Protein AF-A0A936KFX5-F1 (afdb_monomer_lite)

pLDDT: mean 88.37, std 10.58, range [56.69, 98.38]

Radius of gyration: 21.77 Å; chains: 1; bounding box: 62×21×56 Å

Secondary structure (DSSP, 8-state):
--HHHHHHHHHHHHHHHHHHHHHHHHHHHT-HHHHHHHHHHHHHHHHHHHHT--GGGT--HHHHHHHHHHHHHHHHHHHHHHHHHHHHHHHHHHHHHHHHHHHHHHHHT--

Sequence (111 aa):
MNMNQQQLILSHYESLAHVSQLMLQAAWRNDWDTLIDAEACCASLIEGLKAAGDPAQVLDAEGRKRKHEIIRRVLADDAQIRDLTQAWLRQQSAHLGHDKNTRALEDAYRS

Foldseek 3Di:
DPVVVLVVLL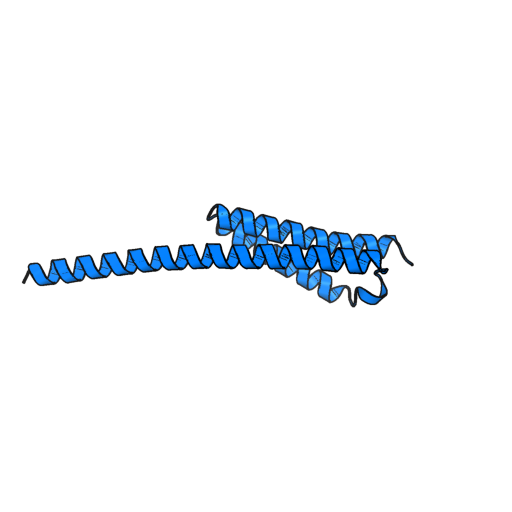VLLVVLLVLLVQLLVCLVVVVVVSNVVSVVVNVVSVVVSVVVDDCVVVDDPVSVVSSVVSVVSSVVSVVSSVVSVVVVVVVVVVVVVVVVVVVVVVVVVVD

Structure (mmCIF, N/CA/C/O backbone):
data_AF-A0A936KFX5-F1
#
_entry.id   AF-A0A936KFX5-F1
#
loop_
_atom_site.group_PDB
_atom_site.id
_atom_site.type_symbol
_atom_site.label_atom_id
_atom_site.label_alt_id
_atom_site.label_comp_id
_atom_site.label_asym_id
_atom_site.label_entity_id
_atom_site.label_seq_id
_atom_site.pdbx_PDB_ins_code
_atom_site.Cartn_x
_atom_site.Cartn_y
_atom_site.Cartn_z
_atom_site.occupancy
_atom_site.B_iso_or_equiv
_atom_site.auth_seq_id
_atom_site.auth_comp_id
_atom_site.auth_asym_id
_atom_site.auth_atom_id
_atom_site.pdbx_PDB_model_num
ATOM 1 N N . MET A 1 1 ? 19.946 -2.006 -22.312 1.00 56.69 1 MET A N 1
ATOM 2 C CA . MET A 1 1 ? 19.016 -1.926 -21.163 1.00 56.69 1 MET A CA 1
ATOM 3 C C . MET A 1 1 ? 19.838 -1.773 -19.898 1.00 56.69 1 MET A C 1
ATOM 5 O O . MET A 1 1 ? 20.785 -2.527 -19.724 1.00 56.69 1 MET A O 1
ATOM 9 N N . ASN A 1 2 ? 19.541 -0.779 -19.061 1.00 72.44 2 ASN A N 1
ATOM 10 C CA . ASN A 1 2 ? 20.307 -0.518 -17.842 1.00 72.44 2 ASN A CA 1
ATOM 11 C C . ASN A 1 2 ? 19.744 -1.387 -16.700 1.00 72.44 2 ASN A C 1
ATOM 13 O O . ASN A 1 2 ? 18.818 -0.975 -16.005 1.00 72.44 2 ASN A O 1
ATOM 17 N N . MET A 1 3 ? 20.247 -2.622 -16.557 1.00 74.12 3 MET A N 1
ATOM 18 C CA . MET A 1 3 ? 19.727 -3.634 -15.612 1.00 74.12 3 MET A CA 1
ATOM 19 C C . MET A 1 3 ? 19.628 -3.119 -14.165 1.00 74.12 3 MET A C 1
ATOM 21 O O . MET A 1 3 ? 18.670 -3.447 -13.469 1.00 74.12 3 MET A O 1
ATOM 25 N N . ASN A 1 4 ? 20.550 -2.246 -13.747 1.00 84.94 4 ASN A N 1
ATOM 26 C CA . ASN A 1 4 ? 20.539 -1.627 -12.417 1.00 84.94 4 ASN A CA 1
ATOM 27 C C . ASN A 1 4 ? 19.326 -0.711 -12.196 1.00 84.94 4 ASN A C 1
ATOM 29 O O . ASN A 1 4 ? 18.740 -0.697 -11.117 1.00 84.94 4 ASN A O 1
ATOM 33 N N . GLN A 1 5 ? 18.908 0.029 -13.224 1.00 85.69 5 GLN A N 1
ATOM 34 C CA . GLN A 1 5 ? 17.776 0.950 -13.123 1.00 85.69 5 GLN A CA 1
ATOM 35 C C . GLN A 1 5 ? 16.439 0.197 -13.106 1.00 85.69 5 GLN A C 1
ATOM 37 O O . GLN A 1 5 ? 15.530 0.570 -12.371 1.00 85.69 5 GLN A O 1
ATOM 42 N N . GLN A 1 6 ? 16.334 -0.904 -13.859 1.00 90.44 6 GLN A N 1
ATOM 43 C CA . GLN A 1 6 ? 15.177 -1.801 -13.790 1.00 90.44 6 GLN A CA 1
ATOM 44 C C . GLN A 1 6 ? 15.038 -2.435 -12.401 1.00 90.44 6 GLN A C 1
ATOM 46 O O . GLN A 1 6 ? 13.943 -2.428 -11.842 1.00 90.44 6 GLN A O 1
ATOM 51 N N . GLN A 1 7 ? 16.133 -2.954 -11.834 1.00 90.19 7 GLN A N 1
ATOM 52 C CA . GLN A 1 7 ? 16.118 -3.531 -10.486 1.00 90.19 7 GLN A CA 1
ATOM 53 C C . GLN A 1 7 ? 15.699 -2.503 -9.433 1.00 90.19 7 GLN A C 1
ATOM 55 O O . GLN A 1 7 ? 14.863 -2.822 -8.594 1.00 90.19 7 GLN A O 1
ATOM 60 N N . LEU A 1 8 ? 16.197 -1.266 -9.527 1.00 90.38 8 LEU A N 1
ATOM 61 C CA . LEU A 1 8 ? 15.819 -0.177 -8.623 1.00 90.38 8 LEU A CA 1
ATOM 62 C C . LEU A 1 8 ? 14.320 0.163 -8.696 1.00 90.38 8 LEU A C 1
ATOM 64 O O . LEU A 1 8 ? 13.656 0.343 -7.678 1.00 90.38 8 LEU A O 1
ATOM 68 N N . ILE A 1 9 ? 13.758 0.234 -9.904 1.00 91.06 9 ILE A N 1
ATOM 69 C CA . ILE A 1 9 ? 12.323 0.493 -10.073 1.00 91.06 9 ILE A CA 1
ATOM 70 C C . ILE A 1 9 ? 11.500 -0.650 -9.477 1.00 91.06 9 ILE A C 1
ATOM 72 O O . ILE A 1 9 ? 10.533 -0.406 -8.758 1.00 91.06 9 ILE A O 1
ATOM 76 N N . LEU A 1 10 ? 11.877 -1.899 -9.759 1.00 93.44 10 LEU A N 1
ATOM 77 C CA . LEU A 1 10 ? 11.179 -3.059 -9.211 1.00 93.44 10 LEU A CA 1
ATOM 78 C C . LEU A 1 10 ? 11.295 -3.123 -7.687 1.00 93.44 10 LEU A C 1
ATOM 80 O O . LEU A 1 10 ? 10.302 -3.438 -7.040 1.00 93.44 10 LEU A O 1
ATOM 84 N N . SER A 1 11 ? 12.439 -2.757 -7.101 1.00 93.44 11 SER A N 1
ATOM 85 C CA . SER A 1 11 ? 12.584 -2.715 -5.644 1.00 93.44 11 SER A CA 1
ATOM 86 C C . SER A 1 11 ? 11.677 -1.668 -5.003 1.00 93.44 11 SER A C 1
ATOM 88 O O . SER A 1 11 ? 11.113 -1.938 -3.951 1.00 93.44 11 SER A O 1
ATOM 90 N N . HIS A 1 12 ? 11.459 -0.510 -5.638 1.00 92.94 12 HIS A N 1
ATOM 91 C CA . HIS A 1 12 ? 10.483 0.467 -5.139 1.00 92.94 12 HIS A CA 1
ATOM 92 C C . HIS A 1 12 ? 9.048 -0.078 -5.158 1.00 92.94 12 HIS A C 1
ATOM 94 O O . HIS A 1 12 ? 8.300 0.132 -4.204 1.00 92.94 12 HIS A O 1
ATOM 100 N N . TYR A 1 13 ? 8.666 -0.810 -6.209 1.00 95.50 13 TYR A N 1
ATOM 101 C CA . TYR A 1 13 ? 7.365 -1.483 -6.247 1.00 95.50 13 TYR A CA 1
ATOM 102 C C . TYR A 1 13 ? 7.252 -2.574 -5.173 1.00 95.50 13 TYR A C 1
ATOM 104 O O . TYR A 1 13 ? 6.218 -2.670 -4.518 1.00 95.50 13 TYR A O 1
ATOM 112 N N . GLU A 1 14 ? 8.296 -3.371 -4.947 1.00 96.75 14 GLU A N 1
ATOM 113 C CA . GLU A 1 14 ? 8.296 -4.377 -3.874 1.00 96.75 14 GLU A CA 1
ATOM 114 C C . GLU A 1 14 ? 8.212 -3.729 -2.482 1.00 96.75 14 GLU A C 1
ATOM 116 O O . GLU A 1 14 ? 7.478 -4.227 -1.630 1.00 96.75 14 GLU A O 1
ATOM 121 N N . SER A 1 15 ? 8.868 -2.584 -2.255 1.00 97.06 15 SER A N 1
ATOM 122 C CA . SER A 1 15 ? 8.699 -1.806 -1.019 1.00 97.06 15 SER A CA 1
ATOM 123 C C . SER A 1 15 ? 7.250 -1.363 -0.819 1.00 97.06 15 SER A C 1
ATOM 125 O O . SER A 1 15 ? 6.734 -1.455 0.291 1.00 97.06 15 SER A O 1
ATOM 127 N N . LEU A 1 16 ? 6.563 -0.944 -1.888 1.00 96.81 16 LEU A N 1
ATOM 128 C CA . LEU A 1 16 ? 5.143 -0.591 -1.826 1.00 96.81 16 LEU A CA 1
ATOM 129 C C . LEU A 1 16 ? 4.274 -1.792 -1.417 1.00 96.81 16 LEU A C 1
ATOM 131 O O . LEU A 1 16 ? 3.412 -1.660 -0.551 1.00 96.81 16 LEU A O 1
ATOM 135 N N . ALA A 1 17 ? 4.529 -2.974 -1.989 1.00 97.94 17 ALA A N 1
ATOM 136 C CA . ALA A 1 17 ? 3.842 -4.206 -1.591 1.00 97.94 17 ALA A CA 1
ATOM 137 C C . ALA A 1 17 ? 4.110 -4.581 -0.131 1.00 97.94 17 ALA A C 1
ATOM 139 O O . ALA A 1 17 ? 3.202 -5.019 0.568 1.00 97.94 17 ALA A O 1
ATOM 140 N N . HIS A 1 18 ? 5.342 -4.395 0.340 1.00 98.19 18 HIS A N 1
ATOM 141 C CA . HIS A 1 18 ? 5.691 -4.666 1.728 1.00 98.19 18 HIS A CA 1
ATOM 142 C C . HIS A 1 18 ? 4.937 -3.749 2.701 1.00 98.19 18 HIS A C 1
ATOM 144 O O . HIS A 1 18 ? 4.385 -4.227 3.690 1.00 98.19 18 HIS A O 1
ATOM 150 N N . VAL A 1 19 ? 4.863 -2.449 2.399 1.00 98.19 19 VAL A N 1
ATOM 151 C CA . VAL A 1 19 ? 4.126 -1.488 3.231 1.00 98.19 19 VAL A CA 1
ATOM 152 C C . VAL A 1 19 ? 2.619 -1.761 3.202 1.00 98.19 19 VAL A C 1
ATOM 154 O O . VAL A 1 19 ? 1.992 -1.758 4.256 1.00 98.19 19 VAL A O 1
ATOM 157 N N . SER A 1 20 ? 2.037 -2.083 2.042 1.00 98.12 20 SER A N 1
ATOM 158 C CA . SER A 1 20 ? 0.616 -2.462 1.944 1.00 98.12 20 SER A CA 1
ATOM 159 C C . SER A 1 20 ? 0.300 -3.727 2.766 1.00 98.12 20 SER A C 1
ATOM 161 O O . SER A 1 20 ? -0.692 -3.774 3.495 1.00 98.12 20 SER A O 1
ATOM 163 N N . GLN A 1 21 ? 1.208 -4.709 2.787 1.00 98.25 21 GLN A N 1
ATOM 164 C CA . GLN A 1 21 ? 1.077 -5.883 3.653 1.00 98.25 21 GLN A CA 1
ATOM 165 C C . GLN A 1 21 ? 1.164 -5.528 5.150 1.00 98.25 21 GLN A C 1
ATOM 167 O O . GLN A 1 21 ? 0.436 -6.110 5.959 1.00 98.25 21 GLN A O 1
ATOM 172 N N . LEU A 1 22 ? 2.028 -4.582 5.536 1.00 98.19 22 LEU A N 1
ATOM 173 C CA . LEU A 1 22 ? 2.102 -4.082 6.913 1.00 98.19 22 LEU A CA 1
ATOM 174 C C . LEU A 1 22 ? 0.796 -3.384 7.319 1.00 98.19 22 LEU A C 1
ATOM 176 O O . LEU A 1 22 ? 0.277 -3.659 8.400 1.00 98.19 22 LEU A O 1
ATOM 180 N N . MET A 1 23 ? 0.229 -2.555 6.437 1.00 98.19 23 MET A N 1
ATOM 181 C CA . MET A 1 23 ? -1.084 -1.937 6.643 1.00 98.19 23 MET A CA 1
ATOM 182 C C . MET A 1 23 ? -2.166 -3.003 6.849 1.00 98.19 23 MET A C 1
ATOM 184 O O . MET A 1 23 ? -2.957 -2.912 7.786 1.00 98.19 23 MET A O 1
ATOM 188 N N . LEU A 1 24 ? -2.172 -4.061 6.032 1.00 98.38 24 LEU A N 1
ATOM 189 C CA . LEU A 1 24 ? -3.116 -5.163 6.194 1.00 98.38 24 LEU A CA 1
ATOM 190 C C . LEU A 1 24 ? -2.958 -5.835 7.564 1.00 98.38 24 LEU A C 1
ATOM 192 O O . LEU A 1 24 ? -3.944 -6.009 8.277 1.00 98.38 24 LEU A O 1
ATOM 196 N N . GLN A 1 25 ? -1.734 -6.167 7.975 1.00 98.06 25 GLN A N 1
ATOM 197 C CA . GLN A 1 25 ? -1.480 -6.770 9.289 1.00 98.06 25 GLN A CA 1
ATOM 198 C C . GLN A 1 25 ? -1.907 -5.862 10.449 1.00 98.06 25 GLN A C 1
ATOM 200 O O . GLN A 1 25 ? -2.478 -6.352 11.427 1.00 98.06 25 GLN A O 1
ATOM 205 N N . ALA A 1 26 ? -1.660 -4.556 10.339 1.00 97.38 26 ALA A N 1
ATOM 206 C CA . ALA A 1 26 ? -2.084 -3.568 11.322 1.00 97.38 26 ALA A CA 1
ATOM 207 C C . ALA A 1 26 ? -3.618 -3.505 11.420 1.00 97.38 26 ALA A C 1
ATOM 209 O O . ALA A 1 26 ? -4.170 -3.631 12.514 1.00 97.38 26 ALA A O 1
ATOM 210 N N . ALA A 1 27 ? -4.315 -3.441 10.281 1.00 96.19 27 ALA A N 1
ATOM 211 C CA . ALA A 1 27 ? -5.777 -3.458 10.221 1.00 96.19 27 ALA A CA 1
ATOM 212 C C . ALA A 1 27 ? -6.369 -4.741 10.831 1.00 96.19 27 ALA A C 1
ATOM 214 O O . ALA A 1 27 ? -7.295 -4.673 11.636 1.00 96.19 27 ALA A O 1
ATOM 215 N N . TRP A 1 28 ? -5.795 -5.911 10.527 1.00 95.44 28 TRP A N 1
ATOM 216 C CA . TRP A 1 28 ? -6.197 -7.193 11.124 1.00 95.44 28 TRP A CA 1
ATOM 217 C C . TRP A 1 28 ? -6.057 -7.213 12.652 1.00 95.44 28 TRP A C 1
ATOM 219 O O . TRP A 1 28 ? -6.841 -7.866 13.342 1.00 95.44 28 TRP A O 1
ATOM 229 N N . ARG A 1 29 ? -5.059 -6.507 13.189 1.00 95.81 29 ARG A N 1
ATOM 230 C CA . ARG A 1 29 ? -4.791 -6.406 14.630 1.00 95.81 29 ARG A CA 1
ATOM 231 C C . ARG A 1 29 ? -5.521 -5.248 15.314 1.00 95.81 29 ARG A C 1
ATOM 233 O O . ARG A 1 29 ? -5.409 -5.131 16.532 1.00 95.81 29 ARG A O 1
ATOM 240 N N . ASN A 1 30 ? -6.267 -4.425 14.571 1.00 93.12 30 ASN A 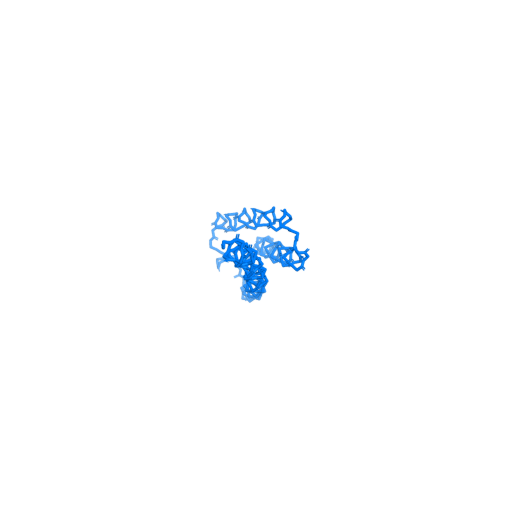N 1
ATOM 241 C CA . ASN A 1 30 ? -6.801 -3.136 15.032 1.00 93.12 30 ASN A CA 1
ATOM 242 C C . ASN A 1 30 ? -5.709 -2.191 15.584 1.00 93.12 30 ASN A C 1
ATOM 244 O O . ASN A 1 30 ? -5.951 -1.426 16.516 1.00 93.12 30 ASN A O 1
ATOM 248 N N . ASP A 1 31 ? -4.498 -2.274 15.032 1.00 96.19 31 ASP A N 1
ATOM 249 C CA . ASP A 1 31 ? -3.349 -1.438 15.387 1.00 96.19 31 ASP A CA 1
ATOM 250 C C . ASP A 1 31 ? -3.379 -0.152 14.547 1.00 96.19 31 ASP A C 1
ATOM 252 O O . ASP A 1 31 ? -2.743 -0.044 13.497 1.00 96.19 31 ASP A O 1
ATOM 256 N N . TRP A 1 32 ? -4.228 0.791 14.960 1.00 93.44 32 TRP A N 1
ATOM 257 C CA . TRP A 1 32 ? -4.523 2.000 14.184 1.00 93.44 32 TRP A CA 1
ATOM 258 C C . TRP A 1 32 ? -3.326 2.937 14.046 1.00 93.44 32 TRP A C 1
ATOM 260 O O . TRP A 1 32 ? -3.152 3.527 12.983 1.00 93.44 32 TRP A O 1
ATOM 270 N N . ASP A 1 33 ? -2.488 3.029 15.077 1.00 96.25 33 ASP A N 1
ATOM 271 C CA . ASP A 1 33 ? -1.283 3.859 15.047 1.00 96.25 33 ASP A CA 1
ATOM 272 C C . ASP A 1 33 ? -0.317 3.341 13.972 1.00 96.25 33 ASP A C 1
ATOM 274 O O . ASP A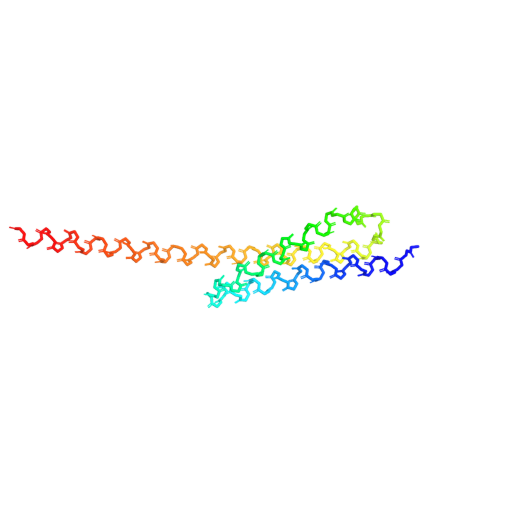 1 33 ? 0.080 4.085 13.074 1.00 96.25 33 ASP A O 1
ATOM 278 N N . THR A 1 34 ? -0.045 2.029 13.969 1.00 96.75 34 THR A N 1
ATOM 279 C CA . THR A 1 34 ? 0.795 1.401 12.937 1.00 96.75 34 THR A CA 1
ATOM 280 C C . THR A 1 34 ? 0.182 1.529 11.541 1.00 96.75 34 THR A C 1
ATOM 282 O O . THR A 1 34 ? 0.910 1.705 10.563 1.00 96.75 34 THR A O 1
ATOM 285 N N . LEU A 1 35 ? -1.149 1.444 11.419 1.00 96.62 35 LEU A N 1
ATOM 286 C CA . LEU A 1 35 ? -1.831 1.604 10.133 1.00 96.62 35 LEU A CA 1
ATOM 287 C C . LEU A 1 35 ? -1.619 3.009 9.548 1.00 96.62 35 LEU A C 1
ATOM 289 O O . LEU A 1 35 ? -1.327 3.123 8.359 1.00 96.62 35 LEU A O 1
ATOM 293 N N . ILE A 1 36 ? -1.732 4.052 10.374 1.00 96.12 36 ILE A N 1
ATOM 294 C CA . ILE A 1 36 ? -1.539 5.454 9.970 1.00 96.12 36 ILE A CA 1
ATOM 295 C C . ILE A 1 36 ? -0.078 5.708 9.573 1.00 96.12 36 ILE A C 1
ATOM 297 O O . ILE A 1 36 ? 0.187 6.298 8.523 1.00 96.12 36 ILE A O 1
ATOM 301 N N . ASP A 1 37 ? 0.879 5.220 10.365 1.00 97.62 37 ASP A N 1
ATOM 302 C CA . ASP A 1 37 ? 2.306 5.367 10.060 1.00 97.62 37 ASP A CA 1
ATOM 303 C C . ASP A 1 37 ? 2.680 4.659 8.746 1.00 97.62 37 ASP A C 1
ATOM 305 O O . ASP A 1 37 ? 3.418 5.195 7.908 1.00 97.62 37 ASP A O 1
ATOM 309 N N . ALA A 1 38 ? 2.130 3.462 8.525 1.00 97.25 38 ALA A N 1
ATOM 310 C CA . ALA A 1 38 ? 2.334 2.711 7.294 1.00 97.25 38 ALA A CA 1
ATOM 311 C C . ALA A 1 38 ? 1.666 3.390 6.082 1.00 97.25 38 ALA A C 1
ATOM 313 O O . ALA A 1 38 ? 2.264 3.423 5.004 1.00 97.25 38 ALA A O 1
ATOM 314 N N . GLU A 1 39 ? 0.486 3.997 6.244 1.00 96.38 39 GLU A N 1
ATOM 315 C CA . GLU A 1 39 ? -0.167 4.792 5.195 1.00 96.38 39 GLU A CA 1
ATOM 316 C C . GLU A 1 39 ? 0.702 5.989 4.773 1.00 96.38 39 GLU A C 1
ATOM 318 O O . GLU A 1 39 ? 0.921 6.210 3.577 1.00 96.38 39 GLU A O 1
ATOM 323 N N . ALA A 1 40 ? 1.276 6.720 5.735 1.00 97.12 40 ALA A N 1
ATOM 324 C CA . ALA A 1 40 ? 2.182 7.833 5.451 1.00 97.12 40 ALA A CA 1
ATOM 325 C C . ALA A 1 40 ? 3.440 7.375 4.687 1.00 97.12 40 ALA A C 1
ATOM 327 O O . ALA A 1 40 ? 3.871 8.026 3.727 1.00 97.12 40 ALA A O 1
ATOM 328 N N . CYS A 1 41 ? 4.005 6.223 5.063 1.00 96.50 41 CYS A N 1
ATOM 329 C CA . CYS A 1 41 ? 5.122 5.610 4.345 1.00 96.50 41 CYS A CA 1
ATOM 330 C C . CYS A 1 41 ? 4.737 5.232 2.903 1.00 96.50 41 CYS A C 1
ATOM 332 O O . CYS A 1 41 ? 5.468 5.543 1.958 1.00 96.50 41 CYS A O 1
ATOM 334 N N . CYS A 1 42 ? 3.561 4.625 2.720 1.00 95.94 42 CYS A N 1
ATOM 335 C CA . CYS A 1 42 ? 3.018 4.249 1.416 1.00 95.94 42 CYS A CA 1
ATOM 336 C C . CYS A 1 42 ? 2.872 5.472 0.498 1.00 95.94 42 CYS A C 1
ATOM 338 O O . CYS A 1 42 ? 3.357 5.464 -0.637 1.00 95.94 42 CYS A O 1
ATOM 340 N N . ALA A 1 43 ? 2.294 6.562 1.013 1.00 95.44 43 ALA A N 1
ATOM 341 C CA . ALA A 1 43 ? 2.155 7.819 0.283 1.00 95.44 43 ALA A CA 1
ATOM 342 C C . ALA A 1 43 ? 3.517 8.373 -0.169 1.00 95.44 43 ALA A C 1
ATOM 344 O O . ALA A 1 43 ? 3.678 8.739 -1.334 1.00 95.44 43 ALA A O 1
ATOM 345 N N . SER A 1 44 ? 4.526 8.362 0.708 1.00 95.31 44 SER A N 1
ATOM 346 C CA . SER A 1 44 ? 5.884 8.809 0.367 1.00 95.31 44 SER A CA 1
ATOM 347 C C . SER A 1 44 ? 6.523 7.969 -0.749 1.00 95.31 44 SER A C 1
ATOM 349 O O . SER A 1 44 ? 7.096 8.524 -1.691 1.00 95.31 44 SER A O 1
ATOM 351 N N . LEU A 1 45 ? 6.374 6.639 -0.701 1.00 93.19 45 LEU A N 1
ATOM 352 C CA . LEU A 1 45 ? 6.870 5.734 -1.746 1.00 93.19 45 LEU A CA 1
ATOM 353 C C . LEU A 1 45 ? 6.183 5.975 -3.096 1.00 93.19 45 LEU A C 1
ATOM 355 O O . LEU A 1 45 ? 6.844 5.969 -4.138 1.00 93.19 45 LEU A O 1
ATOM 359 N N . ILE A 1 46 ? 4.869 6.212 -3.088 1.00 92.62 46 ILE A N 1
ATOM 360 C CA . ILE A 1 46 ? 4.096 6.527 -4.295 1.00 92.62 46 ILE A CA 1
ATOM 361 C C . ILE A 1 46 ? 4.576 7.843 -4.915 1.00 92.62 46 ILE A C 1
ATOM 363 O O . ILE A 1 46 ? 4.778 7.901 -6.129 1.00 92.62 46 ILE A O 1
ATOM 367 N N . GLU A 1 47 ? 4.799 8.883 -4.110 1.00 93.00 47 GLU A N 1
ATOM 368 C CA . GLU A 1 47 ? 5.327 10.157 -4.608 1.00 93.00 47 GLU A CA 1
ATOM 369 C C . GLU A 1 47 ? 6.745 10.008 -5.179 1.00 93.00 47 GLU A C 1
ATOM 371 O O . GLU A 1 47 ? 7.031 10.522 -6.262 1.00 93.00 47 GLU A O 1
ATOM 376 N N . GLY A 1 48 ? 7.609 9.216 -4.534 1.00 90.06 48 GLY A N 1
ATOM 377 C CA . GLY A 1 48 ? 8.933 8.883 -5.068 1.00 90.06 48 GLY A CA 1
ATOM 378 C C . GLY A 1 48 ? 8.870 8.162 -6.420 1.00 90.06 48 GLY A C 1
ATOM 379 O O . GLY A 1 48 ? 9.610 8.498 -7.346 1.00 90.06 48 GLY A O 1
ATOM 380 N N . LEU A 1 49 ? 7.941 7.212 -6.574 1.00 88.25 49 LEU A N 1
ATOM 381 C CA . LEU A 1 49 ? 7.705 6.511 -7.840 1.00 88.25 49 LEU A CA 1
ATOM 382 C C . LEU A 1 49 ? 7.190 7.446 -8.942 1.00 88.25 49 LEU A C 1
ATOM 384 O O . LEU A 1 49 ? 7.609 7.306 -10.089 1.00 88.25 49 LEU A O 1
ATOM 388 N N . LYS A 1 50 ? 6.313 8.403 -8.615 1.00 87.88 50 LYS A N 1
ATOM 389 C CA . LYS A 1 50 ? 5.830 9.412 -9.575 1.00 87.88 50 LYS A CA 1
ATOM 390 C C . LYS A 1 50 ? 6.956 10.343 -10.029 1.00 87.88 50 LYS A C 1
ATOM 392 O O . LYS A 1 50 ? 7.054 10.642 -11.217 1.00 87.88 50 LYS A O 1
ATOM 397 N N . ALA A 1 51 ? 7.819 10.767 -9.105 1.00 87.12 51 ALA A N 1
ATOM 398 C CA . ALA A 1 51 ? 8.954 11.640 -9.401 1.00 87.12 51 ALA A CA 1
ATOM 399 C C . ALA A 1 51 ? 10.035 10.957 -10.260 1.00 87.12 51 ALA A C 1
ATOM 401 O O . ALA A 1 51 ? 10.731 11.629 -11.019 1.00 87.12 51 ALA A O 1
ATOM 402 N N . ALA A 1 52 ? 10.156 9.628 -10.184 1.00 81.75 52 ALA A N 1
ATOM 403 C CA . ALA A 1 52 ? 11.125 8.849 -10.958 1.00 81.75 52 ALA A CA 1
ATOM 404 C C . ALA A 1 52 ? 10.826 8.770 -12.475 1.00 81.75 52 ALA A C 1
ATOM 406 O O . ALA A 1 52 ? 11.661 8.269 -13.230 1.00 81.75 52 ALA A O 1
ATOM 407 N N . GLY A 1 53 ? 9.675 9.277 -12.937 1.00 78.44 53 GLY A N 1
ATOM 408 C CA . GLY A 1 53 ? 9.285 9.288 -14.351 1.00 78.44 53 GLY A CA 1
ATOM 409 C C . GLY A 1 53 ? 8.651 7.977 -14.831 1.00 78.44 53 GLY A C 1
ATOM 410 O O . GLY A 1 53 ? 8.318 7.107 -14.031 1.00 78.44 53 GLY A O 1
ATOM 411 N N . ASP A 1 54 ? 8.439 7.841 -16.147 1.00 77.69 54 ASP A N 1
ATOM 412 C CA . ASP A 1 54 ? 7.717 6.697 -16.724 1.00 77.69 54 ASP A CA 1
ATOM 413 C C . ASP A 1 54 ? 8.546 5.393 -16.677 1.00 77.69 54 ASP A C 1
ATOM 415 O O . ASP A 1 54 ? 9.522 5.244 -17.424 1.00 77.69 54 ASP A O 1
ATOM 419 N N . PRO A 1 55 ? 8.134 4.385 -15.879 1.00 73.69 55 PRO A N 1
ATOM 420 C CA . PRO A 1 55 ? 8.828 3.104 -15.798 1.00 73.69 55 PRO A CA 1
ATOM 421 C C . PRO A 1 55 ? 8.812 2.321 -17.115 1.00 73.69 55 PRO A C 1
ATOM 423 O O . PRO A 1 55 ? 9.635 1.424 -17.296 1.00 73.69 55 PRO A O 1
ATOM 426 N N . ALA A 1 56 ? 7.880 2.611 -18.032 1.00 72.56 56 ALA A N 1
ATOM 427 C CA . ALA A 1 56 ? 7.729 1.874 -19.286 1.00 72.56 56 ALA A CA 1
ATOM 428 C C . ALA A 1 56 ? 8.944 2.011 -20.215 1.00 72.56 56 ALA A C 1
ATOM 430 O O . ALA A 1 56 ? 9.191 1.115 -21.022 1.00 72.56 56 ALA A O 1
ATOM 431 N N . GLN A 1 57 ? 9.723 3.087 -20.072 1.00 77.62 57 GLN A N 1
ATOM 432 C CA . GLN A 1 57 ? 10.954 3.295 -20.840 1.00 77.62 57 GLN A CA 1
ATOM 433 C C . GLN A 1 57 ? 12.148 2.501 -20.287 1.00 77.62 57 GLN A C 1
ATOM 435 O O . GLN A 1 57 ? 13.141 2.308 -20.987 1.00 77.62 57 GLN A O 1
ATOM 440 N N . VAL A 1 58 ? 12.056 2.032 -19.038 1.00 83.69 58 VAL A N 1
ATOM 441 C CA . VAL A 1 58 ? 13.155 1.374 -18.316 1.00 83.69 58 VAL A CA 1
ATOM 442 C C . VAL A 1 58 ? 12.922 -0.128 -18.169 1.00 83.69 58 VAL A C 1
ATOM 444 O O . VAL A 1 58 ? 13.874 -0.902 -18.254 1.00 83.69 58 VAL A O 1
ATOM 447 N N . LEU A 1 59 ? 11.671 -0.542 -17.950 1.00 89.56 59 LEU A N 1
ATOM 448 C CA . LEU A 1 59 ? 11.302 -1.936 -17.724 1.00 89.56 59 LEU A CA 1
ATOM 449 C C . LEU A 1 59 ? 11.192 -2.708 -19.041 1.00 89.56 59 LEU A C 1
ATOM 451 O O . LEU A 1 59 ? 10.428 -2.332 -19.933 1.00 89.56 59 LEU A O 1
ATOM 455 N N . ASP A 1 60 ? 11.881 -3.841 -19.124 1.00 92.12 60 ASP A N 1
ATOM 456 C CA . ASP A 1 60 ? 11.664 -4.855 -20.152 1.00 92.12 60 ASP A CA 1
ATOM 457 C C . ASP A 1 60 ? 10.296 -5.559 -19.996 1.00 92.12 60 ASP A C 1
ATOM 459 O O . ASP A 1 60 ? 9.468 -5.206 -19.152 1.00 92.12 60 ASP A O 1
ATOM 463 N N . ALA A 1 61 ? 10.007 -6.539 -20.856 1.00 91.94 61 ALA A N 1
ATOM 464 C CA . ALA A 1 61 ? 8.728 -7.249 -20.823 1.00 91.94 61 ALA A CA 1
ATOM 465 C C . ALA A 1 61 ? 8.476 -7.980 -19.492 1.00 91.94 61 ALA A C 1
ATOM 467 O O . ALA A 1 61 ? 7.350 -7.948 -18.990 1.00 91.94 61 ALA A O 1
ATOM 468 N N . GLU A 1 62 ? 9.512 -8.578 -18.904 1.00 92.56 62 GLU A N 1
ATOM 469 C CA . GLU A 1 62 ? 9.397 -9.319 -17.649 1.00 92.56 62 GLU A CA 1
ATOM 470 C C . GLU A 1 62 ? 9.271 -8.360 -16.461 1.00 92.56 62 GLU A C 1
ATOM 472 O O . GLU A 1 62 ? 8.403 -8.534 -15.609 1.00 92.56 62 GLU A O 1
ATOM 477 N N . GLY A 1 63 ? 10.034 -7.266 -16.449 1.00 93.50 63 GLY A N 1
ATOM 478 C CA . GLY A 1 63 ? 9.911 -6.197 -15.462 1.00 93.50 63 GLY A CA 1
ATOM 479 C C . GLY A 1 63 ? 8.523 -5.556 -15.478 1.00 93.50 63 GLY A C 1
ATOM 480 O O . GLY A 1 63 ? 7.931 -5.319 -14.424 1.00 93.50 63 GLY A O 1
ATOM 481 N N . ARG A 1 64 ? 7.934 -5.337 -16.662 1.00 93.62 64 ARG A N 1
ATOM 482 C CA . ARG A 1 64 ? 6.547 -4.857 -16.768 1.00 93.62 64 ARG A CA 1
ATOM 483 C C . ARG A 1 64 ? 5.553 -5.871 -16.217 1.00 93.62 64 ARG A C 1
ATOM 485 O O . ARG A 1 64 ? 4.621 -5.466 -15.524 1.00 93.62 64 ARG A O 1
ATOM 492 N N . LYS A 1 65 ? 5.727 -7.164 -16.498 1.00 95.25 65 LYS A N 1
ATOM 493 C CA . LYS A 1 65 ? 4.878 -8.224 -15.937 1.00 95.25 65 LYS A CA 1
ATOM 494 C C . LYS A 1 65 ? 4.984 -8.257 -14.410 1.00 95.25 65 LYS A C 1
ATOM 496 O O . LYS A 1 65 ? 3.957 -8.197 -13.736 1.00 95.25 65 LYS A O 1
ATOM 501 N N . ARG A 1 66 ? 6.204 -8.218 -13.869 1.00 95.56 66 ARG A N 1
ATOM 502 C CA . ARG A 1 66 ? 6.452 -8.198 -12.425 1.00 95.56 66 ARG A CA 1
ATOM 503 C C . ARG A 1 66 ? 5.825 -6.986 -11.742 1.00 95.56 66 ARG A C 1
ATOM 505 O O . ARG A 1 66 ? 5.140 -7.136 -10.736 1.00 95.56 66 ARG A O 1
ATOM 512 N N . LYS A 1 67 ? 5.976 -5.793 -12.323 1.00 94.56 67 LYS A N 1
ATOM 513 C CA . LYS A 1 67 ? 5.296 -4.576 -11.852 1.00 94.56 67 LYS A CA 1
ATOM 514 C C . LYS A 1 67 ? 3.777 -4.778 -11.757 1.00 94.56 67 LYS A C 1
ATOM 516 O O . LYS A 1 67 ? 3.177 -4.397 -10.756 1.00 94.56 67 LYS A O 1
ATOM 521 N N . HIS A 1 68 ? 3.146 -5.371 -12.773 1.00 95.88 68 HIS A N 1
ATOM 522 C CA . HIS A 1 68 ? 1.701 -5.628 -12.748 1.00 95.88 68 HIS A CA 1
ATOM 523 C C . HIS A 1 68 ? 1.296 -6.617 -11.650 1.00 95.88 68 HIS A C 1
ATOM 525 O O . HIS A 1 68 ? 0.271 -6.415 -11.003 1.00 95.88 68 HIS A O 1
ATOM 531 N N . GLU A 1 69 ? 2.082 -7.672 -11.427 1.00 97.50 69 GLU A N 1
ATOM 532 C CA . GLU A 1 69 ? 1.848 -8.626 -10.336 1.00 97.50 69 GLU A CA 1
ATOM 533 C C . GLU A 1 69 ? 1.901 -7.936 -8.969 1.00 97.50 69 GLU A C 1
ATOM 535 O O . GLU A 1 69 ? 1.014 -8.140 -8.143 1.00 97.50 69 GLU A O 1
ATOM 540 N N . ILE A 1 70 ? 2.896 -7.072 -8.757 1.00 97.12 70 ILE A N 1
ATOM 541 C CA . ILE A 1 70 ? 3.044 -6.298 -7.522 1.00 97.12 70 ILE A CA 1
ATOM 542 C C . ILE A 1 70 ? 1.844 -5.365 -7.311 1.00 97.12 70 ILE A C 1
ATOM 544 O O . ILE A 1 70 ? 1.234 -5.391 -6.246 1.00 97.12 70 ILE A O 1
ATOM 548 N N . ILE A 1 71 ? 1.449 -4.596 -8.331 1.00 96.56 71 ILE A N 1
ATOM 549 C CA . ILE A 1 71 ? 0.300 -3.679 -8.231 1.00 96.56 71 ILE A CA 1
ATOM 550 C C . ILE A 1 71 ? -0.984 -4.440 -7.891 1.00 96.56 71 ILE A C 1
ATOM 552 O O . ILE A 1 71 ? -1.773 -3.980 -7.072 1.00 96.56 71 ILE A O 1
ATOM 556 N N . ARG A 1 72 ? -1.200 -5.624 -8.475 1.00 98.12 72 ARG A N 1
ATOM 557 C CA . ARG A 1 72 ? -2.372 -6.445 -8.137 1.00 98.12 72 ARG A CA 1
ATOM 558 C C . ARG A 1 72 ? -2.379 -6.897 -6.680 1.00 98.12 72 ARG A C 1
ATOM 560 O O . ARG A 1 72 ? -3.454 -6.943 -6.095 1.00 98.12 72 ARG A O 1
ATOM 567 N N . ARG A 1 73 ? -1.215 -7.221 -6.108 1.00 98.00 73 ARG A N 1
ATOM 568 C CA . ARG A 1 73 ? -1.100 -7.573 -4.685 1.00 98.00 73 ARG A CA 1
ATOM 569 C C . ARG A 1 73 ? -1.463 -6.387 -3.796 1.00 98.00 73 ARG A C 1
ATOM 571 O O . ARG A 1 73 ? -2.344 -6.537 -2.965 1.00 98.00 73 ARG A O 1
ATOM 578 N N . VAL A 1 74 ? -0.888 -5.211 -4.064 1.00 97.94 74 VAL A N 1
ATOM 579 C CA . VAL A 1 74 ? -1.212 -3.965 -3.340 1.00 97.94 74 VAL A CA 1
ATOM 580 C C . VAL A 1 74 ? -2.717 -3.684 -3.379 1.00 97.94 74 VAL A C 1
ATOM 582 O O . VAL A 1 74 ? -3.339 -3.484 -2.347 1.00 97.94 74 VAL A O 1
ATOM 585 N N . LEU A 1 75 ? -3.344 -3.763 -4.557 1.00 98.06 75 LEU A N 1
ATOM 586 C CA . LEU A 1 75 ? -4.787 -3.524 -4.688 1.00 98.06 75 LEU A CA 1
ATOM 587 C C . LEU A 1 75 ? -5.649 -4.555 -3.940 1.00 98.06 75 LEU A C 1
ATOM 589 O O . LEU A 1 75 ? -6.739 -4.220 -3.473 1.00 98.06 75 LEU A O 1
ATOM 593 N N . ALA A 1 76 ? -5.198 -5.809 -3.854 1.00 98.38 76 ALA A N 1
ATOM 594 C CA . ALA A 1 76 ? -5.890 -6.851 -3.101 1.00 98.38 76 ALA A CA 1
ATOM 595 C C . ALA A 1 76 ? -5.767 -6.639 -1.584 1.00 98.38 76 ALA A C 1
ATOM 597 O O . ALA A 1 76 ? -6.738 -6.863 -0.858 1.00 98.38 76 ALA A O 1
ATOM 598 N N . ASP A 1 77 ? -4.606 -6.185 -1.116 1.00 98.25 77 ASP A N 1
ATOM 599 C CA . ASP A 1 77 ? -4.380 -5.816 0.281 1.00 98.25 77 ASP A CA 1
ATOM 600 C C . ASP A 1 77 ? -5.228 -4.582 0.649 1.00 98.25 77 ASP A C 1
ATOM 602 O O . ASP A 1 77 ? -5.977 -4.625 1.625 1.00 98.25 77 ASP A O 1
ATOM 606 N N . ASP A 1 78 ? -5.248 -3.543 -0.194 1.00 97.31 78 ASP A N 1
ATOM 607 C CA . ASP A 1 78 ? -6.074 -2.337 -0.016 1.00 97.31 78 ASP A CA 1
ATOM 608 C C . ASP A 1 78 ? -7.579 -2.649 0.055 1.00 97.31 78 ASP A C 1
ATOM 610 O O . ASP A 1 78 ? -8.328 -2.029 0.817 1.00 97.31 78 ASP A O 1
ATOM 614 N N . ALA A 1 79 ? -8.051 -3.610 -0.748 1.00 97.88 79 ALA A N 1
ATOM 615 C CA . ALA A 1 79 ? -9.438 -4.061 -0.698 1.00 97.88 79 ALA A CA 1
ATOM 616 C C . ALA A 1 79 ? -9.771 -4.704 0.657 1.00 97.88 79 ALA A C 1
ATOM 618 O O . ALA A 1 79 ? -10.773 -4.341 1.272 1.00 97.88 79 ALA A O 1
ATOM 619 N N . GLN A 1 80 ? -8.900 -5.581 1.158 1.00 97.88 80 GLN A N 1
ATOM 620 C CA . GLN A 1 80 ? -9.083 -6.222 2.461 1.00 97.88 80 GLN A CA 1
ATOM 621 C C . GLN A 1 80 ? -8.991 -5.226 3.623 1.00 97.88 80 GLN A C 1
ATOM 623 O O . GLN A 1 80 ? -9.798 -5.293 4.549 1.00 97.88 80 GLN A O 1
ATOM 628 N N . ILE A 1 81 ? -8.057 -4.269 3.570 1.00 96.75 81 ILE A N 1
ATOM 629 C CA . ILE A 1 81 ? -7.955 -3.185 4.559 1.00 96.75 81 ILE A CA 1
ATOM 630 C C . ILE A 1 81 ? -9.279 -2.418 4.624 1.00 96.75 81 ILE A C 1
ATOM 632 O O . ILE A 1 81 ? -9.820 -2.181 5.708 1.00 96.75 81 ILE A O 1
ATOM 636 N N . ARG A 1 82 ? -9.853 -2.066 3.468 1.00 96.00 82 ARG A N 1
ATOM 637 C CA . ARG A 1 82 ? -11.146 -1.375 3.408 1.00 96.00 82 ARG A CA 1
ATOM 638 C C . ARG A 1 82 ? -12.264 -2.201 4.043 1.00 96.00 82 ARG A C 1
ATOM 640 O O . ARG A 1 82 ? -13.051 -1.655 4.812 1.00 96.00 82 ARG A O 1
ATOM 647 N N . ASP A 1 83 ? -12.323 -3.497 3.765 1.00 95.62 83 ASP A N 1
ATOM 648 C CA . ASP A 1 83 ? -13.359 -4.371 4.322 1.00 95.62 83 ASP A CA 1
ATOM 649 C C . ASP A 1 83 ? -13.263 -4.470 5.854 1.00 95.62 83 ASP A C 1
ATOM 651 O O . ASP A 1 83 ? -14.281 -4.358 6.548 1.00 95.62 83 ASP A O 1
ATOM 655 N N . LEU A 1 84 ? -12.044 -4.600 6.390 1.00 93.75 84 LEU A N 1
ATOM 656 C CA . LEU A 1 84 ? -11.775 -4.651 7.833 1.00 93.75 84 LEU A CA 1
ATOM 657 C C . LEU A 1 84 ? -12.143 -3.339 8.530 1.00 93.75 84 LEU A C 1
ATOM 659 O O . LEU A 1 84 ? -12.886 -3.335 9.514 1.00 93.75 84 LEU A O 1
ATOM 663 N N . THR A 1 85 ? -11.670 -2.213 7.994 1.00 90.56 85 THR A N 1
ATOM 664 C CA . THR A 1 85 ? -11.931 -0.888 8.574 1.00 90.56 85 THR A CA 1
ATOM 665 C C . THR A 1 85 ? -13.418 -0.531 8.540 1.00 90.56 85 THR A C 1
ATOM 667 O O . THR A 1 85 ? -13.965 -0.035 9.528 1.00 90.56 85 THR A O 1
ATOM 670 N N . GLN A 1 86 ? -14.125 -0.865 7.456 1.00 89.56 86 GLN A N 1
ATOM 671 C CA . GLN A 1 86 ? -15.573 -0.674 7.373 1.00 89.56 86 GLN A CA 1
ATOM 672 C C . GLN A 1 86 ? -16.352 -1.573 8.342 1.00 89.56 86 GLN A C 1
ATOM 674 O O . GLN A 1 86 ? -17.357 -1.133 8.906 1.00 89.56 86 GLN A O 1
ATOM 679 N N . ALA A 1 87 ? -15.931 -2.826 8.543 1.00 86.94 87 ALA A N 1
ATOM 680 C CA . ALA A 1 87 ? -16.575 -3.726 9.498 1.00 86.94 87 ALA A CA 1
ATOM 681 C C . ALA A 1 87 ? -16.469 -3.198 10.935 1.00 86.94 87 ALA A C 1
ATOM 683 O O . ALA A 1 87 ? -17.475 -3.159 11.649 1.00 86.94 87 ALA A O 1
ATOM 684 N N . TRP A 1 88 ? -15.288 -2.713 11.323 1.00 85.38 88 TRP A N 1
ATOM 685 C CA . TRP A 1 88 ? -15.068 -2.105 12.632 1.00 85.38 88 TRP A CA 1
ATOM 686 C C . TRP A 1 88 ? -15.927 -0.846 12.848 1.00 85.38 88 TRP A C 1
ATOM 688 O O . TRP A 1 88 ? -16.602 -0.731 13.874 1.00 85.38 88 TRP A O 1
ATOM 698 N N . LEU A 1 89 ? -16.007 0.052 11.856 1.00 83.06 89 LEU A N 1
ATOM 699 C CA . LEU A 1 89 ? -16.863 1.249 11.919 1.00 83.06 89 LEU A CA 1
ATOM 700 C C . LEU A 1 89 ? -18.350 0.898 12.109 1.00 83.06 89 LEU A C 1
ATOM 702 O O . LEU A 1 89 ? -19.060 1.535 12.898 1.00 83.06 89 LEU A O 1
ATOM 706 N N . ARG A 1 90 ? -18.836 -0.142 11.417 1.00 84.19 90 ARG A N 1
ATOM 707 C CA . ARG A 1 90 ? -20.207 -0.652 11.595 1.00 84.19 90 ARG A CA 1
ATOM 708 C C . ARG A 1 90 ? -20.434 -1.205 13.004 1.00 84.19 90 ARG A C 1
ATOM 710 O O . ARG A 1 90 ? -21.473 -0.934 13.598 1.00 84.19 90 ARG A O 1
ATOM 717 N N . GLN A 1 91 ? -19.471 -1.938 13.561 1.00 78.19 91 GLN A N 1
ATOM 718 C CA . GLN A 1 91 ? -19.578 -2.469 14.922 1.00 78.19 91 GLN A CA 1
ATOM 719 C C . GLN A 1 91 ? -19.603 -1.350 15.978 1.00 78.19 91 GLN A C 1
ATOM 721 O O . GLN A 1 91 ? -20.427 -1.390 16.892 1.00 78.19 91 GLN A O 1
ATOM 726 N N . GLN A 1 92 ? -18.744 -0.333 15.849 1.00 74.44 92 GLN A N 1
ATOM 727 C CA . GLN A 1 92 ? -18.707 0.781 16.802 1.00 74.44 92 GLN A CA 1
ATOM 728 C C . GLN A 1 92 ? -19.979 1.637 16.764 1.00 74.44 92 GLN A C 1
ATOM 730 O O . GLN A 1 92 ? -20.540 1.971 17.810 1.00 74.44 92 GLN A O 1
ATOM 735 N N . SER A 1 93 ? -20.473 1.962 15.567 1.00 75.56 93 SER A N 1
ATOM 736 C CA . SER A 1 93 ? -21.718 2.726 15.410 1.00 75.56 93 SER A CA 1
ATOM 737 C C . SER A 1 93 ? -22.940 1.995 15.978 1.00 75.56 93 SER A C 1
ATOM 739 O O . SER A 1 93 ? -23.801 2.636 16.582 1.00 75.56 93 SER A O 1
ATOM 741 N N . ALA A 1 94 ? -22.995 0.664 15.867 1.00 74.56 94 ALA A N 1
ATOM 742 C CA . ALA A 1 94 ? -24.057 -0.139 16.469 1.00 74.56 94 ALA A CA 1
ATOM 743 C C . ALA A 1 94 ? -24.063 -0.055 18.007 1.00 74.56 94 ALA A C 1
ATOM 745 O O . ALA A 1 94 ? -25.132 0.071 18.606 1.00 74.56 94 ALA A O 1
ATOM 746 N N . HIS A 1 95 ? -22.889 -0.068 18.649 1.00 70.00 95 HIS A N 1
ATOM 747 C CA . HIS A 1 95 ? -22.786 0.029 20.109 1.00 70.00 95 HIS A CA 1
ATOM 748 C C . HIS A 1 95 ? -23.219 1.414 20.620 1.00 70.00 95 HIS A C 1
ATOM 750 O O . HIS A 1 95 ? -24.067 1.517 21.503 1.00 70.00 95 HIS A O 1
ATOM 756 N N . LEU A 1 96 ? -22.747 2.485 19.969 1.00 71.56 96 LEU A N 1
ATOM 757 C CA . LEU A 1 96 ? -23.159 3.860 20.283 1.00 71.56 96 LEU A CA 1
ATOM 758 C C . LEU A 1 96 ? -24.656 4.113 20.034 1.00 71.56 96 LEU A C 1
ATOM 760 O O . LEU A 1 96 ? -25.261 4.943 20.711 1.00 71.56 96 LEU A O 1
ATOM 764 N N . GLY A 1 97 ? -25.261 3.437 19.053 1.00 70.00 97 GLY A N 1
ATOM 765 C CA . GLY A 1 97 ? -26.704 3.492 18.807 1.00 70.00 97 GLY A CA 1
ATOM 766 C C . GLY A 1 97 ? -27.513 2.776 19.890 1.00 70.00 97 GLY A C 1
ATOM 767 O O . GLY A 1 97 ? -28.547 3.290 20.320 1.00 70.00 97 GLY A O 1
ATOM 768 N N . HIS A 1 98 ? -27.021 1.630 20.370 1.00 67.00 98 HIS A N 1
ATOM 769 C CA . HIS A 1 98 ? -27.657 0.871 21.444 1.00 67.00 98 HIS A CA 1
ATOM 770 C C . HIS A 1 98 ? -27.673 1.667 22.757 1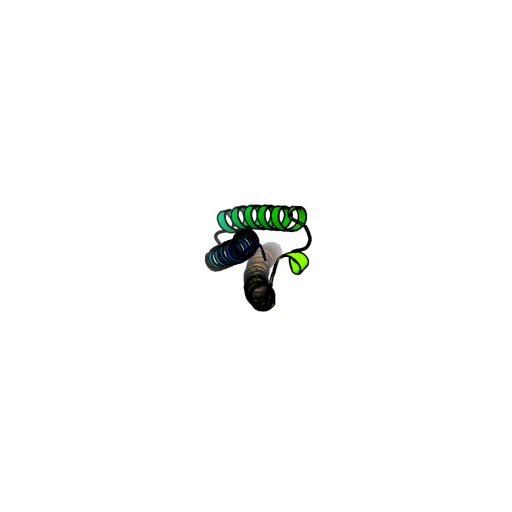.00 67.00 98 HIS A C 1
ATOM 772 O O . HIS A 1 98 ? -28.743 1.843 23.329 1.00 67.00 98 HIS A O 1
ATOM 778 N N . ASP A 1 99 ? -26.538 2.252 23.157 1.00 68.38 99 ASP A N 1
ATOM 779 C CA . ASP A 1 99 ? -26.388 3.030 24.401 1.00 68.38 99 ASP A CA 1
ATOM 780 C C . ASP A 1 99 ? -27.264 4.291 24.476 1.00 68.38 99 ASP A C 1
ATOM 782 O O . ASP A 1 99 ? -27.570 4.799 25.561 1.00 68.38 99 ASP A O 1
ATOM 786 N N . LYS A 1 100 ? -27.637 4.851 23.322 1.00 70.06 100 LYS A N 1
ATOM 787 C CA . LYS A 1 100 ? -28.589 5.968 23.246 1.00 70.06 100 LYS A CA 1
ATOM 788 C C . LYS A 1 100 ? -30.025 5.483 23.418 1.00 70.06 100 LYS A C 1
ATOM 790 O O . LYS A 1 100 ? -30.824 6.172 24.045 1.00 70.06 100 LYS A O 1
ATOM 795 N N . ASN A 1 101 ? -30.338 4.303 22.886 1.00 70.31 101 ASN A N 1
ATOM 796 C CA . ASN A 1 101 ? -31.667 3.714 22.974 1.00 70.31 101 ASN A CA 1
ATOM 797 C C . ASN A 1 101 ? -31.978 3.218 24.397 1.00 70.31 101 ASN A C 1
ATOM 799 O O . ASN A 1 101 ? -33.081 3.440 24.887 1.00 70.31 101 ASN A O 1
ATOM 803 N N . THR A 1 102 ? -31.003 2.629 25.101 1.00 68.50 102 THR A N 1
ATOM 804 C CA . THR A 1 102 ? -31.159 2.237 26.515 1.00 68.50 102 THR A CA 1
ATOM 805 C C . THR A 1 102 ? -31.448 3.437 27.409 1.00 68.50 102 THR A C 1
ATOM 807 O O . THR A 1 102 ? -32.402 3.388 28.177 1.00 68.50 102 THR A O 1
ATOM 810 N N . ARG A 1 103 ? -30.708 4.546 27.261 1.00 69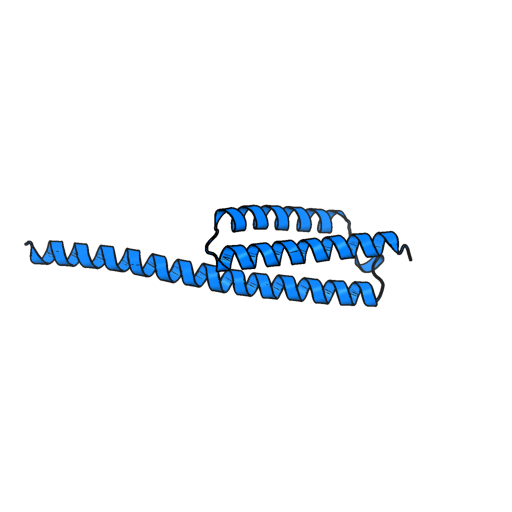.25 103 ARG A N 1
ATOM 811 C CA . ARG A 1 103 ? -30.961 5.770 28.046 1.00 69.25 103 ARG A CA 1
ATOM 812 C C . ARG A 1 103 ? -32.336 6.379 27.770 1.00 69.25 103 ARG A C 1
ATOM 814 O O . ARG A 1 103 ? -33.034 6.744 28.706 1.00 69.25 103 ARG A O 1
ATOM 821 N N . ALA A 1 104 ? -32.751 6.444 26.504 1.00 75.44 104 ALA A N 1
ATOM 822 C CA . ALA A 1 104 ? -34.065 6.978 26.142 1.00 75.44 104 ALA A CA 1
ATOM 823 C C . ALA A 1 104 ? -35.222 6.146 26.727 1.00 75.44 104 ALA A C 1
ATOM 825 O O . ALA A 1 104 ? -36.235 6.702 27.145 1.00 75.44 104 ALA A O 1
ATOM 826 N N . LEU A 1 105 ? -35.065 4.819 26.783 1.00 75.94 105 LEU A N 1
ATOM 827 C CA . LEU A 1 105 ? -36.031 3.931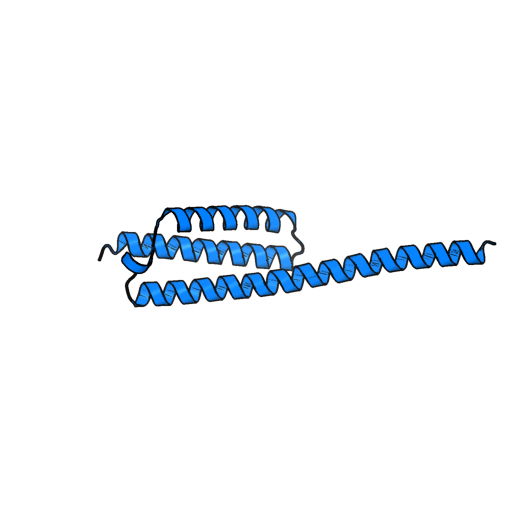 27.430 1.00 75.94 105 LEU A CA 1
ATOM 828 C C . LEU A 1 105 ? -36.013 4.102 28.956 1.00 75.94 105 LEU A C 1
ATOM 830 O O . LEU A 1 105 ? -37.075 4.212 29.560 1.00 75.94 105 LEU A O 1
ATOM 834 N N . GLU A 1 106 ? -34.837 4.174 29.582 1.00 75.31 106 GLU A N 1
ATOM 835 C CA . GLU A 1 106 ? -34.704 4.408 31.028 1.00 75.31 106 GLU A CA 1
ATOM 836 C C . GLU A 1 106 ? -35.326 5.737 31.481 1.00 75.31 106 GLU A C 1
ATOM 838 O O . GLU A 1 106 ? -35.944 5.782 32.545 1.00 75.31 106 GLU A O 1
ATOM 843 N N . ASP A 1 107 ? -35.204 6.796 30.678 1.00 78.06 107 ASP A N 1
ATOM 844 C CA . ASP A 1 107 ? -35.833 8.091 30.951 1.00 78.06 107 ASP A CA 1
ATOM 845 C C . ASP A 1 107 ? -37.362 8.027 30.793 1.00 78.06 107 ASP A C 1
ATOM 847 O O . ASP A 1 107 ? -38.089 8.582 31.617 1.00 78.06 107 ASP A O 1
ATOM 851 N N . ALA A 1 108 ? -37.866 7.300 29.788 1.00 76.88 108 ALA A N 1
ATOM 852 C CA . ALA A 1 108 ? -39.302 7.150 29.536 1.00 76.88 108 ALA A CA 1
ATOM 853 C C . ALA A 1 108 ? -40.034 6.299 30.591 1.00 76.88 108 ALA A C 1
ATOM 855 O O . ALA A 1 108 ? -41.211 6.530 30.845 1.00 76.88 108 ALA A O 1
ATOM 856 N N . TYR A 1 109 ? -39.358 5.331 31.220 1.00 67.88 109 TYR A N 1
ATOM 857 C CA . TYR A 1 109 ? -39.925 4.531 32.318 1.00 67.88 109 TYR A CA 1
ATOM 858 C C . TYR A 1 109 ? -39.776 5.191 33.701 1.00 67.88 109 TYR A C 1
ATOM 860 O O . TYR A 1 109 ? -40.302 4.671 34.686 1.00 67.88 109 TYR A O 1
ATOM 868 N N . ARG A 1 110 ? -39.051 6.315 33.795 1.00 73.12 110 ARG A N 1
ATOM 869 C CA . ARG A 1 110 ? -38.851 7.081 35.036 1.00 73.12 110 ARG A CA 1
ATOM 870 C C . ARG A 1 110 ? -39.859 8.231 35.209 1.00 73.12 110 ARG A C 1
ATOM 872 O O . ARG A 1 110 ? -39.907 8.810 36.295 1.00 73.12 110 ARG A O 1
ATOM 879 N N . SER A 1 111 ? -40.643 8.559 34.178 1.00 60.97 111 SER A N 1
ATOM 880 C CA . SER A 1 111 ? -41.776 9.505 34.238 1.00 60.97 111 SER A CA 1
ATOM 881 C C . SER A 1 111 ? -43.098 8.790 34.478 1.00 60.97 111 SER A C 1
ATOM 883 O O . SER A 1 111 ? -43.910 9.317 35.265 1.00 60.97 111 SER A O 1
#